Protein AF-A0A5J4TYX1-F1 (afdb_monomer_lite)

pLDDT: mean 80.51, std 15.2, range [38.38, 96.31]

Radius of gyration: 16.95 Å; chains: 1; bounding box: 30×36×41 Å

Foldseek 3Di:
DQVVVVVVCVVCVPDDDPDWHWPAKDAPPVNPDIGTHTDDDPVDDPVVVVVVCVVVVHDDDCVVVDPPPPD

Structure (mmCIF, N/CA/C/O backbone):
data_AF-A0A5J4TYX1-F1
#
_entry.id   AF-A0A5J4TYX1-F1
#
loop_
_atom_site.group_PDB
_atom_site.id
_atom_site.type_symbol
_atom_site.label_atom_id
_atom_site.label_alt_id
_atom_site.label_comp_id
_atom_site.label_asym_id
_atom_site.label_entity_id
_atom_site.label_seq_id
_atom_site.pdbx_PDB_ins_code
_atom_site.Cartn_x
_atom_site.Cartn_y
_atom_site.Cartn_z
_atom_site.occupancy
_atom_site.B_iso_or_equiv
_atom_site.auth_seq_id
_atom_site.auth_comp_id
_atom_site.auth_asym_id
_atom_site.auth_atom_id
_atom_site.pdbx_PDB_model_num
ATOM 1 N N . MET A 1 1 ? 7.381 -11.347 -7.961 1.00 64.44 1 MET A N 1
ATOM 2 C CA . MET A 1 1 ? 6.650 -10.486 -6.993 1.00 64.44 1 MET A CA 1
ATOM 3 C C . MET A 1 1 ? 5.157 -10.798 -7.002 1.00 64.44 1 MET A C 1
ATOM 5 O O . MET A 1 1 ? 4.628 -11.150 -5.958 1.00 64.44 1 MET A O 1
ATOM 9 N N . GLN A 1 2 ? 4.504 -10.767 -8.169 1.00 67.50 2 GLN A N 1
ATOM 10 C CA . GLN A 1 2 ? 3.096 -11.160 -8.313 1.00 67.50 2 GLN A CA 1
ATOM 11 C C . GLN A 1 2 ? 2.834 -12.622 -7.899 1.00 67.50 2 GLN A C 1
ATOM 13 O O . GLN A 1 2 ? 1.811 -12.909 -7.285 1.00 67.50 2 GLN A O 1
ATOM 18 N N . ASP A 1 3 ? 3.790 -13.523 -8.149 1.00 78.50 3 ASP A N 1
ATOM 19 C CA . ASP A 1 3 ? 3.682 -14.934 -7.749 1.00 78.50 3 ASP A CA 1
ATOM 20 C C . ASP A 1 3 ? 3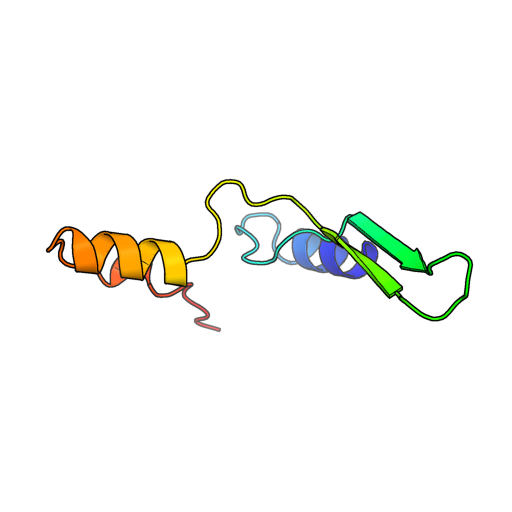.695 -15.120 -6.230 1.00 78.50 3 ASP A C 1
ATOM 22 O O . ASP A 1 3 ? 2.985 -15.967 -5.711 1.00 78.50 3 ASP A O 1
ATOM 26 N N . ILE A 1 4 ? 4.436 -14.281 -5.498 1.00 81.06 4 ILE A N 1
ATOM 27 C CA . ILE A 1 4 ? 4.483 -14.348 -4.032 1.00 81.06 4 ILE A CA 1
ATOM 28 C C . ILE A 1 4 ? 3.119 -13.959 -3.464 1.00 81.06 4 ILE A C 1
ATOM 30 O O . ILE A 1 4 ? 2.566 -14.695 -2.657 1.00 81.06 4 ILE A O 1
ATOM 34 N N . TYR A 1 5 ? 2.542 -12.849 -3.933 1.00 84.50 5 TYR A N 1
ATOM 35 C CA . TYR A 1 5 ? 1.207 -12.430 -3.505 1.00 84.50 5 TYR A CA 1
ATOM 36 C C . TYR A 1 5 ? 0.151 -13.500 -3.816 1.00 84.50 5 TYR A C 1
ATOM 38 O O . TYR A 1 5 ? -0.640 -13.850 -2.945 1.00 84.50 5 TYR A O 1
ATOM 46 N N . LYS A 1 6 ? 0.181 -14.076 -5.028 1.00 85.25 6 LYS A N 1
ATOM 47 C CA . LYS A 1 6 ? -0.716 -15.175 -5.416 1.00 85.25 6 LYS A CA 1
ATOM 48 C C . LYS A 1 6 ? -0.557 -16.388 -4.500 1.00 85.25 6 LYS A C 1
ATOM 50 O O . LYS A 1 6 ? -1.558 -16.893 -4.004 1.00 85.25 6 LYS A O 1
ATOM 55 N N . ASN A 1 7 ? 0.672 -16.805 -4.218 1.00 87.31 7 ASN A N 1
ATOM 56 C CA . ASN A 1 7 ? 0.940 -17.950 -3.351 1.00 87.31 7 ASN A CA 1
ATOM 57 C C . ASN A 1 7 ? 0.427 -17.718 -1.925 1.00 87.31 7 ASN A C 1
ATOM 59 O O . ASN A 1 7 ? -0.194 -18.608 -1.354 1.00 87.31 7 ASN A O 1
ATOM 63 N N . VAL A 1 8 ? 0.628 -16.521 -1.363 1.00 85.38 8 VAL A N 1
ATOM 64 C CA . VAL A 1 8 ? 0.104 -16.192 -0.027 1.00 85.38 8 VAL A CA 1
ATOM 65 C C . VAL A 1 8 ? -1.427 -16.126 -0.058 1.00 85.38 8 VAL A C 1
ATOM 67 O O . VAL A 1 8 ? -2.067 -16.691 0.821 1.00 85.38 8 VAL A O 1
ATOM 70 N N . SER A 1 9 ? -2.036 -15.543 -1.098 1.00 84.56 9 SER A N 1
ATOM 71 C CA . SER A 1 9 ? -3.503 -15.529 -1.236 1.00 84.56 9 SER A CA 1
ATOM 72 C C . SER A 1 9 ? -4.115 -16.924 -1.358 1.00 84.56 9 SER A C 1
ATOM 74 O O . SER A 1 9 ? -5.209 -17.165 -0.865 1.00 84.56 9 SER A O 1
ATOM 76 N N . GLN A 1 10 ? -3.401 -17.862 -1.981 1.00 87.62 10 GLN A N 1
ATOM 77 C CA . GLN A 1 10 ? -3.838 -19.250 -2.113 1.00 87.62 10 GLN A CA 1
ATOM 78 C C . GLN A 1 10 ? -3.626 -20.055 -0.830 1.00 87.62 10 GLN A C 1
ATOM 80 O O . GLN A 1 10 ? -4.417 -20.948 -0.544 1.00 87.62 10 GLN A O 1
ATOM 85 N N . ALA A 1 11 ? -2.574 -19.755 -0.065 1.00 88.06 11 ALA A N 1
ATOM 86 C CA . ALA A 1 11 ? -2.324 -20.380 1.231 1.00 88.06 11 ALA A CA 1
ATOM 87 C C . ALA A 1 11 ? -3.363 -19.967 2.287 1.00 88.06 11 ALA A C 1
ATOM 89 O O . ALA A 1 11 ? -3.650 -20.745 3.195 1.00 88.06 11 ALA A O 1
ATOM 90 N N . TYR A 1 12 ? -3.948 -18.774 2.144 1.00 85.88 12 TYR A N 1
ATOM 91 C CA . TYR A 1 12 ? -4.922 -18.208 3.075 1.00 85.88 12 TYR A CA 1
ATOM 92 C C . TYR A 1 12 ? -6.188 -17.714 2.340 1.00 85.88 12 TYR A C 1
ATOM 94 O O . TYR A 1 12 ? -6.453 -16.513 2.320 1.00 85.88 12 TYR A O 1
ATOM 102 N N . PRO A 1 13 ? -6.980 -18.615 1.723 1.00 81.12 13 PRO A N 1
ATOM 103 C CA . PRO A 1 13 ? -8.071 -18.238 0.816 1.00 81.12 13 PRO A CA 1
ATOM 104 C C . PRO A 1 13 ? -9.245 -17.531 1.511 1.00 81.12 13 PRO A C 1
ATOM 106 O O . PRO A 1 13 ? -9.905 -16.700 0.893 1.00 81.12 13 PRO A O 1
ATOM 109 N N . ASP A 1 14 ? -9.480 -17.832 2.792 1.00 85.25 14 ASP A N 1
ATOM 110 C CA . ASP A 1 14 ? -10.589 -17.282 3.587 1.00 85.25 14 ASP A CA 1
ATOM 111 C C . ASP A 1 14 ? -10.150 -16.159 4.543 1.00 85.25 14 ASP A C 1
ATOM 113 O O . ASP A 1 14 ? -10.956 -15.652 5.326 1.00 85.25 14 ASP A O 1
ATOM 117 N N . GLN A 1 15 ? -8.870 -15.771 4.518 1.00 81.06 15 GLN A N 1
ATOM 118 C CA . GLN A 1 15 ? -8.339 -14.723 5.387 1.00 81.06 15 GLN A CA 1
ATOM 119 C C . GLN A 1 15 ? -8.032 -13.462 4.591 1.00 81.06 15 GLN A C 1
ATOM 121 O O . GLN A 1 15 ? -7.526 -13.494 3.470 1.00 81.06 15 GLN A O 1
ATOM 126 N N . PHE A 1 16 ? -8.305 -12.320 5.212 1.00 77.94 16 PHE A N 1
ATOM 127 C CA . PHE A 1 16 ? -7.887 -11.045 4.663 1.00 77.94 16 PHE A CA 1
ATOM 128 C C . PHE A 1 16 ? -6.357 -10.929 4.726 1.00 77.94 16 PHE A C 1
ATOM 130 O O . PHE A 1 16 ? -5.764 -11.019 5.801 1.00 77.94 16 PHE A O 1
ATOM 137 N N . LEU A 1 17 ? -5.707 -10.702 3.581 1.00 80.25 17 LEU A N 1
ATOM 138 C CA . LEU A 1 17 ? -4.268 -10.456 3.549 1.00 80.25 17 LEU A CA 1
ATOM 139 C C . LEU A 1 17 ? -3.967 -9.009 3.936 1.00 80.25 17 LEU A C 1
ATOM 141 O O . LEU A 1 17 ? -4.276 -8.075 3.202 1.00 80.25 17 LEU A O 1
ATOM 145 N N . HIS A 1 18 ? -3.245 -8.827 5.037 1.00 81.88 18 HIS A N 1
ATOM 146 C CA . HIS A 1 18 ? -2.747 -7.523 5.484 1.00 81.88 18 HIS A CA 1
ATOM 147 C C . HIS A 1 18 ? -1.496 -7.059 4.711 1.00 81.88 18 HIS A C 1
ATOM 149 O O . HIS A 1 18 ? -0.538 -6.555 5.296 1.00 81.88 18 HIS A O 1
ATOM 155 N N . VAL A 1 19 ? -1.474 -7.256 3.390 1.00 83.25 19 VAL A N 1
ATOM 156 C CA . VAL A 1 19 ? -0.345 -6.912 2.516 1.00 83.25 19 VAL A CA 1
ATOM 157 C C . VAL A 1 19 ? -0.860 -6.143 1.307 1.00 83.25 19 VAL A C 1
ATOM 159 O O . VAL A 1 19 ? -1.762 -6.604 0.615 1.00 83.25 19 VAL A O 1
ATOM 162 N N . VAL A 1 20 ? -0.247 -4.991 1.027 1.00 87.00 20 VAL A N 1
ATOM 163 C CA . VAL A 1 20 ? -0.556 -4.191 -0.167 1.00 87.00 20 VAL A CA 1
ATOM 164 C C . VAL A 1 20 ? -0.171 -4.975 -1.415 1.00 87.00 20 VAL A C 1
ATOM 166 O O . VAL A 1 20 ? 0.968 -5.439 -1.528 1.00 87.00 20 VAL A O 1
ATOM 169 N N . GLN A 1 21 ? -1.100 -5.122 -2.359 1.00 88.12 21 GLN A N 1
ATOM 170 C CA . GLN A 1 21 ? -0.853 -5.915 -3.556 1.00 88.12 21 GLN A CA 1
ATOM 171 C C . GLN A 1 21 ? 0.177 -5.227 -4.473 1.00 88.12 21 GLN A C 1
ATOM 173 O O . GLN A 1 21 ? -0.048 -4.100 -4.921 1.00 88.12 21 GLN A O 1
ATOM 178 N N . PRO A 1 22 ? 1.295 -5.888 -4.827 1.00 90.44 22 PRO A N 1
ATOM 179 C CA . PRO A 1 22 ? 2.171 -5.398 -5.880 1.00 90.44 22 PRO A CA 1
ATOM 180 C C . PRO A 1 22 ? 1.578 -5.729 -7.258 1.00 90.44 22 PRO A C 1
ATOM 182 O O . PRO A 1 22 ? 1.196 -6.870 -7.527 1.00 90.44 22 PRO A O 1
ATOM 185 N N . HIS A 1 23 ? 1.567 -4.754 -8.164 1.00 89.00 23 HIS A N 1
ATOM 186 C CA . HIS A 1 23 ? 1.181 -4.949 -9.566 1.00 89.00 23 HIS A CA 1
ATOM 187 C C . HIS A 1 23 ? 2.388 -5.203 -10.474 1.00 89.00 23 HIS A C 1
ATOM 189 O O . HIS A 1 23 ? 2.278 -5.952 -11.441 1.00 89.00 23 HIS A O 1
ATOM 195 N N . GLY A 1 24 ? 3.552 -4.625 -10.164 1.00 89.75 24 GLY A N 1
ATOM 196 C CA . GLY A 1 24 ? 4.753 -4.798 -10.979 1.00 89.75 24 GLY A CA 1
ATOM 197 C C . GLY A 1 24 ? 5.909 -3.902 -10.554 1.00 89.75 24 GLY A C 1
ATOM 198 O O . GLY A 1 24 ? 5.869 -3.270 -9.501 1.00 89.75 24 GLY A O 1
ATOM 199 N N . PHE A 1 25 ? 6.947 -3.848 -11.381 1.00 92.81 25 PHE A N 1
ATOM 200 C CA . PHE A 1 25 ? 8.073 -2.934 -11.220 1.00 92.81 25 PHE A CA 1
ATOM 201 C C . PHE A 1 25 ? 8.603 -2.521 -12.594 1.00 92.81 25 PHE A C 1
ATOM 203 O O . PHE A 1 25 ? 8.401 -3.234 -13.578 1.00 92.81 25 PHE A O 1
ATOM 210 N N . PHE A 1 26 ? 9.277 -1.382 -12.662 1.00 94.50 26 PHE A N 1
ATOM 211 C CA . PHE A 1 26 ? 9.982 -0.928 -13.858 1.00 94.50 26 PHE A CA 1
ATOM 212 C C . PHE A 1 26 ? 11.206 -0.105 -13.463 1.00 94.50 26 PHE A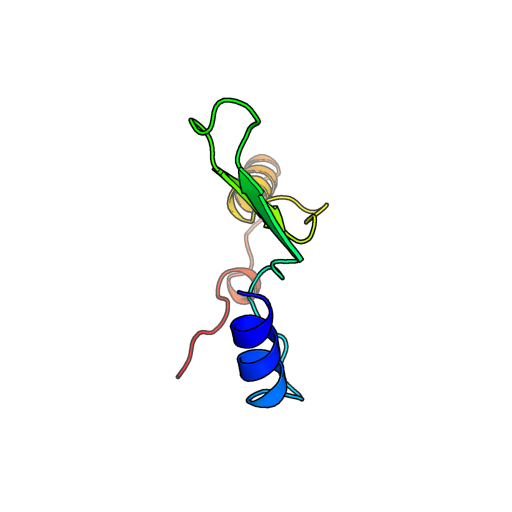 C 1
ATOM 214 O O . PHE A 1 26 ? 11.307 0.380 -12.337 1.00 94.50 26 PHE A O 1
ATOM 221 N N . VAL A 1 27 ? 12.154 0.031 -14.383 1.00 96.31 27 VAL A N 1
ATOM 222 C CA . VAL A 1 27 ? 13.363 0.842 -14.200 1.00 96.31 27 VAL A CA 1
ATOM 223 C C . VAL A 1 27 ? 13.203 2.111 -15.038 1.00 96.31 27 VAL A C 1
ATOM 225 O O . VAL A 1 27 ? 12.558 2.066 -16.084 1.00 96.31 27 VAL A O 1
ATOM 228 N N . SER A 1 28 ? 13.724 3.245 -14.571 1.00 95.00 28 SER A N 1
ATOM 229 C CA . SER A 1 28 ? 13.801 4.459 -15.388 1.00 95.00 28 SER A CA 1
ATOM 230 C C . SER A 1 28 ? 14.634 4.227 -16.644 1.00 95.00 28 SER A C 1
ATOM 232 O O . SER A 1 28 ? 15.525 3.380 -16.664 1.00 95.00 28 SER A O 1
ATOM 234 N N . ASP A 1 29 ? 14.391 5.044 -17.665 1.00 94.19 29 ASP A N 1
ATOM 235 C CA . ASP A 1 29 ? 15.102 4.966 -18.946 1.00 94.19 29 ASP A CA 1
ATOM 236 C C . ASP A 1 29 ? 16.629 5.114 -18.801 1.00 94.19 29 ASP A C 1
ATOM 238 O O . ASP A 1 29 ? 17.388 4.540 -19.576 1.00 94.19 29 ASP A O 1
ATOM 242 N N . ASP A 1 30 ? 17.090 5.851 -17.784 1.00 94.06 30 ASP A N 1
ATOM 243 C CA . ASP A 1 30 ? 18.512 6.025 -17.460 1.00 94.06 30 ASP A CA 1
ATOM 244 C C . ASP A 1 30 ? 19.112 4.870 -16.633 1.00 94.06 30 ASP A C 1
ATOM 246 O O . ASP A 1 30 ? 20.307 4.875 -16.343 1.00 94.06 30 ASP A O 1
ATOM 250 N N . GLY A 1 31 ? 18.305 3.885 -16.230 1.00 92.44 31 GLY A N 1
ATOM 251 C CA . GLY A 1 31 ? 18.732 2.745 -15.417 1.00 92.44 31 GLY A CA 1
ATOM 252 C C . GLY A 1 31 ? 18.981 3.059 -13.937 1.00 92.44 31 GLY A C 1
ATOM 253 O O . GLY A 1 31 ? 19.297 2.152 -13.168 1.00 92.44 31 GLY A O 1
ATOM 254 N N . MET A 1 32 ? 18.848 4.318 -13.510 1.00 94.69 32 MET A N 1
ATOM 255 C CA . MET A 1 32 ? 19.306 4.776 -12.190 1.00 94.69 32 MET A CA 1
ATOM 256 C C . MET A 1 32 ? 18.245 4.658 -11.094 1.00 94.69 32 MET A C 1
ATOM 258 O O . MET A 1 32 ? 18.569 4.745 -9.908 1.00 94.69 32 MET A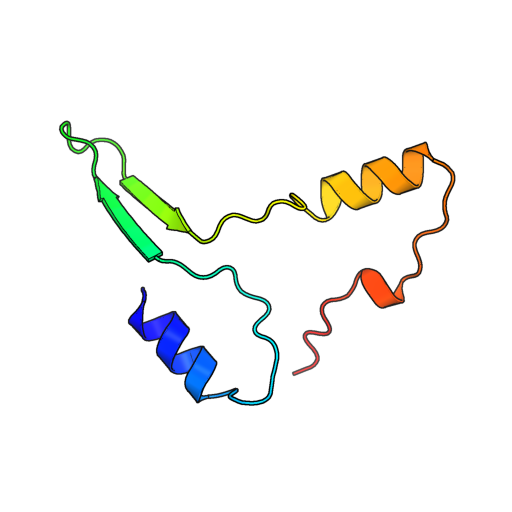 O 1
ATOM 262 N N . LYS A 1 33 ? 16.970 4.482 -11.456 1.00 95.25 33 LYS A N 1
ATOM 263 C CA . LYS A 1 33 ? 15.851 4.370 -10.513 1.00 95.25 33 LYS A CA 1
ATOM 264 C C . LYS A 1 33 ? 15.030 3.133 -10.813 1.00 95.25 33 LYS A C 1
ATOM 266 O O . LYS A 1 33 ? 14.741 2.825 -11.960 1.00 95.25 33 LYS A O 1
ATOM 271 N N . THR A 1 34 ? 14.597 2.457 -9.757 1.00 95.56 34 THR A N 1
ATOM 272 C CA . THR A 1 34 ? 13.642 1.352 -9.844 1.00 95.56 34 THR A CA 1
ATOM 273 C C . THR A 1 34 ? 12.357 1.759 -9.145 1.00 95.56 34 THR A C 1
ATOM 275 O O . THR A 1 34 ? 12.384 2.297 -8.039 1.00 95.56 34 THR A O 1
ATOM 278 N N . PHE A 1 35 ? 11.234 1.498 -9.794 1.00 94.38 35 PHE A N 1
ATOM 279 C CA . PHE A 1 35 ? 9.897 1.804 -9.320 1.00 94.38 35 PHE A CA 1
ATOM 280 C C . PHE A 1 35 ? 9.141 0.511 -9.079 1.00 94.38 35 PHE A C 1
ATOM 282 O O . PHE A 1 35 ? 9.225 -0.419 -9.877 1.00 94.38 35 PHE A O 1
ATOM 289 N N . ILE A 1 36 ? 8.369 0.475 -7.999 1.00 93.25 36 ILE A N 1
ATOM 290 C CA . ILE A 1 36 ? 7.439 -0.612 -7.701 1.00 93.25 36 ILE A CA 1
ATOM 291 C C . ILE A 1 36 ? 6.034 -0.035 -7.817 1.00 93.25 36 ILE A C 1
ATOM 293 O O . ILE A 1 36 ? 5.725 0.994 -7.217 1.00 93.25 36 ILE A O 1
ATOM 297 N N . VAL A 1 37 ? 5.192 -0.697 -8.600 1.00 93.06 37 VAL A N 1
ATOM 298 C CA . VAL A 1 37 ? 3.778 -0.364 -8.751 1.00 93.06 37 VAL A CA 1
ATOM 299 C C . VAL A 1 37 ? 2.997 -1.211 -7.761 1.00 93.06 37 VAL A C 1
ATOM 301 O O . VAL A 1 37 ? 3.094 -2.440 -7.777 1.00 93.06 37 VAL A O 1
ATOM 304 N N . MET A 1 38 ? 2.224 -0.552 -6.907 1.00 91.81 38 MET A N 1
ATOM 305 C CA . MET A 1 38 ? 1.421 -1.175 -5.857 1.00 91.81 38 MET A CA 1
ATOM 306 C C . MET A 1 38 ? -0.012 -0.659 -5.920 1.00 91.81 38 MET A C 1
ATOM 308 O O . MET A 1 38 ? -0.272 0.394 -6.507 1.00 91.81 38 MET A O 1
ATOM 312 N N . GLU A 1 39 ? -0.923 -1.403 -5.308 1.00 90.25 39 GLU A N 1
ATOM 313 C CA . GLU A 1 39 ? -2.291 -0.970 -5.055 1.00 90.25 39 GLU A CA 1
ATOM 314 C C . GLU A 1 39 ? -2.314 0.389 -4.343 1.00 90.25 39 GLU A C 1
ATOM 316 O O . GLU A 1 39 ? -1.524 0.670 -3.435 1.00 90.25 39 GLU A O 1
ATOM 321 N N . PHE A 1 40 ? -3.239 1.249 -4.764 1.00 90.56 40 PHE A N 1
ATOM 322 C CA . PHE A 1 40 ? -3.404 2.567 -4.177 1.00 90.56 40 PHE A CA 1
ATOM 323 C C . PHE A 1 40 ? -4.333 2.532 -2.958 1.00 90.56 40 PHE A C 1
ATOM 325 O O . PHE A 1 40 ? -5.519 2.229 -3.072 1.00 90.56 40 PHE A O 1
ATOM 332 N N . LEU A 1 41 ? -3.809 2.941 -1.801 1.00 88.44 41 LEU A N 1
ATOM 333 C CA . LEU A 1 41 ? -4.568 3.049 -0.555 1.00 88.44 41 LEU A CA 1
ATOM 334 C C . LEU A 1 41 ? -5.100 4.475 -0.357 1.00 88.44 41 LEU A C 1
ATOM 336 O O . LEU A 1 41 ? -4.412 5.338 0.191 1.00 88.44 41 LEU A O 1
ATOM 340 N N . ALA A 1 42 ? -6.351 4.720 -0.756 1.00 88.50 42 ALA A N 1
ATOM 341 C CA . ALA A 1 42 ? -6.984 6.040 -0.639 1.00 88.50 42 ALA A CA 1
A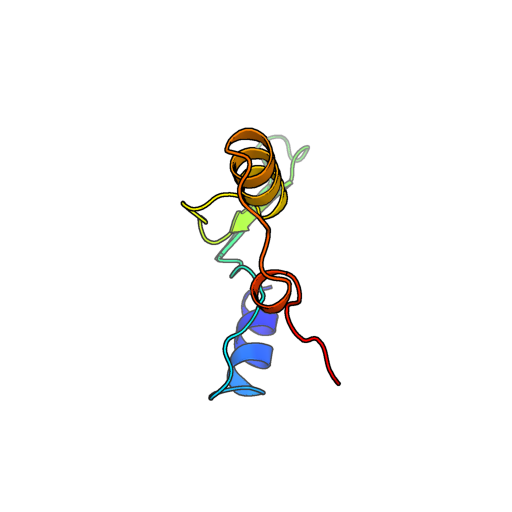TOM 342 C C . ALA A 1 42 ? -7.065 6.563 0.811 1.00 88.50 42 ALA A C 1
ATOM 344 O O . ALA A 1 42 ? -7.023 7.771 1.033 1.00 88.50 42 ALA A O 1
ATOM 345 N N . GLY A 1 43 ? -7.139 5.660 1.796 1.00 84.06 43 GLY A N 1
ATOM 346 C CA . GLY A 1 43 ? -7.156 5.999 3.225 1.00 84.06 43 GLY A CA 1
ATOM 347 C C . GLY A 1 43 ? -5.805 6.452 3.793 1.00 84.06 43 GLY A C 1
ATOM 348 O O . GLY A 1 43 ? -5.744 6.908 4.933 1.00 84.06 43 GLY A O 1
ATOM 349 N N . GLY A 1 44 ? -4.722 6.357 3.016 1.00 86.88 44 GLY A N 1
ATOM 350 C CA . GLY A 1 44 ? -3.380 6.701 3.469 1.00 86.88 44 GLY A CA 1
ATOM 351 C C . GLY A 1 44 ? -2.814 5.688 4.464 1.00 86.88 44 GLY A C 1
ATOM 352 O O . GLY A 1 44 ? -3.033 4.486 4.340 1.00 86.88 44 GLY A O 1
ATOM 353 N N . ASP A 1 45 ? -2.035 6.176 5.429 1.00 86.94 45 ASP A N 1
ATOM 354 C CA . ASP A 1 45 ? -1.354 5.341 6.417 1.00 86.94 45 ASP A CA 1
ATOM 355 C C . ASP A 1 45 ? -1.964 5.488 7.817 1.00 86.94 45 ASP A C 1
ATOM 357 O O . ASP A 1 45 ? -2.483 6.543 8.195 1.00 86.94 45 ASP A O 1
ATOM 361 N N . LEU A 1 46 ? -1.858 4.418 8.611 1.00 84.88 46 LEU A N 1
ATOM 362 C CA . LEU A 1 46 ? -2.394 4.370 9.971 1.00 84.88 46 LEU A CA 1
ATOM 363 C C . LEU A 1 46 ? -1.825 5.493 10.850 1.00 84.88 46 LEU A C 1
ATOM 365 O O . LEU A 1 46 ? -2.539 6.040 11.682 1.00 84.88 46 LEU A O 1
ATOM 369 N N . ARG A 1 47 ? -0.567 5.900 10.648 1.00 84.38 47 ARG A N 1
ATOM 370 C CA . ARG A 1 47 ? 0.048 6.978 11.432 1.00 84.38 47 ARG A CA 1
ATOM 371 C C . ARG A 1 47 ? -0.657 8.312 11.198 1.00 84.38 47 ARG A C 1
ATOM 373 O O . ARG A 1 47 ? -0.914 9.033 12.161 1.00 84.38 47 ARG A O 1
ATOM 380 N N . LYS A 1 48 ? -0.993 8.649 9.952 1.00 86.69 48 LYS A N 1
ATOM 381 C CA . LYS A 1 48 ? -1.793 9.842 9.636 1.00 86.69 48 LYS A CA 1
ATOM 382 C C . LYS A 1 48 ? -3.170 9.774 10.279 1.00 86.69 48 LYS A C 1
ATOM 384 O O . LYS A 1 48 ? -3.592 10.764 10.869 1.00 86.69 48 LYS A O 1
ATOM 389 N N . TYR A 1 49 ? -3.826 8.619 10.211 1.00 84.69 49 TYR A N 1
ATOM 390 C CA . TYR A 1 49 ? -5.124 8.422 10.850 1.00 84.69 49 TYR A CA 1
ATOM 391 C C . TYR A 1 49 ? -5.050 8.610 12.375 1.00 84.69 49 TYR A C 1
ATOM 393 O O . TYR A 1 49 ? -5.815 9.392 12.932 1.00 84.69 49 TYR A O 1
ATOM 401 N N . LEU A 1 50 ? -4.071 7.994 13.044 1.00 84.44 50 LEU A N 1
ATOM 402 C CA . LEU A 1 50 ? -3.864 8.135 14.490 1.00 84.44 50 LEU A CA 1
ATOM 403 C C . LEU A 1 50 ? -3.576 9.586 14.887 1.00 84.44 50 LEU A C 1
ATOM 405 O O . LEU A 1 50 ? -4.154 10.088 15.845 1.00 84.44 50 LEU A O 1
ATOM 409 N N . ASN A 1 51 ? -2.727 10.287 14.133 1.00 87.44 51 ASN A N 1
ATOM 410 C CA . ASN A 1 51 ? -2.456 11.703 14.379 1.00 87.44 51 ASN A CA 1
ATOM 411 C C . ASN A 1 51 ? -3.714 12.564 14.211 1.00 87.44 51 ASN A C 1
ATOM 413 O O . ASN A 1 51 ? -3.932 13.489 14.988 1.00 87.44 51 ASN A O 1
ATOM 417 N N . TRP A 1 52 ? -4.544 12.266 13.208 1.00 86.88 52 TRP A N 1
ATOM 418 C CA . TRP A 1 52 ? -5.821 12.945 13.025 1.00 86.88 52 TRP A CA 1
ATOM 419 C C . TRP A 1 52 ? -6.742 12.715 14.230 1.00 86.88 52 TRP A C 1
ATOM 421 O O . TRP A 1 52 ? -7.221 13.695 14.794 1.00 86.88 52 TRP A O 1
ATOM 431 N N . MET A 1 53 ? -6.900 11.471 14.695 1.00 85.19 53 MET A N 1
ATOM 432 C CA . MET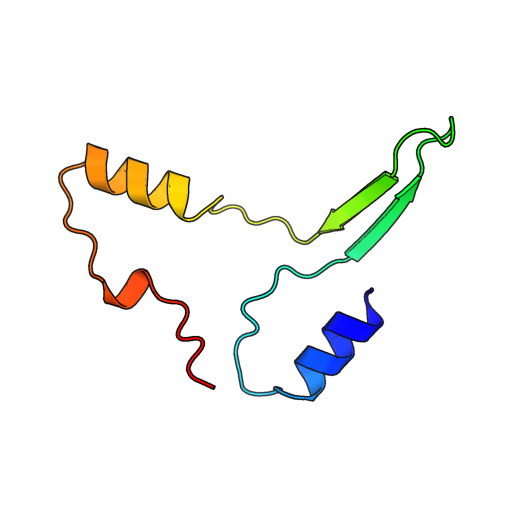 A 1 53 ? -7.721 11.149 15.873 1.00 85.19 53 MET A CA 1
ATOM 433 C C . MET A 1 53 ? -7.224 11.845 17.144 1.00 85.19 53 MET A C 1
ATOM 435 O O . MET A 1 53 ? -8.016 12.433 17.880 1.00 85.19 53 MET A O 1
ATOM 439 N N . LEU A 1 54 ? -5.906 11.829 17.381 1.00 84.88 54 LEU A N 1
ATOM 440 C CA . LEU A 1 54 ? -5.287 12.521 18.514 1.00 84.88 54 LEU A CA 1
ATOM 441 C C . LEU A 1 54 ? -5.586 14.024 18.480 1.00 84.88 54 LEU A C 1
ATOM 443 O O . LEU A 1 54 ? -5.928 14.603 19.509 1.00 84.88 54 LEU A O 1
ATOM 447 N N . ASN A 1 55 ? -5.521 14.645 17.300 1.00 88.81 55 ASN A N 1
ATOM 448 C CA . ASN A 1 55 ? -5.844 16.062 17.129 1.00 88.81 55 ASN A CA 1
ATOM 449 C C . ASN A 1 55 ? -7.337 16.370 17.326 1.00 88.81 55 ASN A C 1
ATOM 451 O O . ASN A 1 55 ? -7.670 17.484 17.720 1.00 88.81 55 ASN A O 1
ATOM 455 N N . GLN A 1 56 ? -8.230 15.410 17.071 1.00 88.38 56 GLN A N 1
ATOM 456 C CA . GLN A 1 56 ? -9.667 15.546 17.347 1.00 88.38 56 GLN A CA 1
ATOM 457 C C . GLN A 1 56 ? -10.022 15.294 18.826 1.00 88.38 56 GLN A C 1
ATOM 459 O O . GLN A 1 56 ? -11.177 15.450 19.215 1.00 88.38 56 GLN A O 1
ATOM 464 N N . GLY A 1 57 ? -9.053 14.916 19.670 1.00 83.69 57 GLY A N 1
ATOM 465 C CA . GLY A 1 57 ? -9.306 14.555 21.068 1.00 83.69 57 GLY A CA 1
ATOM 466 C C . GLY A 1 57 ? -10.051 13.225 21.228 1.00 83.69 57 GLY A C 1
ATOM 467 O O . GLY A 1 57 ? -10.589 12.943 22.301 1.00 83.69 57 GLY A O 1
ATOM 468 N N . GLU A 1 58 ? -10.091 12.403 20.177 1.00 78.69 58 GLU A N 1
ATOM 469 C CA . GLU A 1 58 ? -10.738 11.097 20.200 1.00 78.69 58 GLU A CA 1
ATOM 470 C C . GLU A 1 58 ? -9.831 10.043 20.846 1.00 78.69 58 GLU A C 1
ATOM 472 O O . GLU A 1 58 ? -8.610 10.022 20.665 1.00 78.69 58 GLU A O 1
ATOM 477 N N . LYS A 1 59 ? -10.433 9.124 21.607 1.00 73.12 59 LYS A N 1
ATOM 478 C CA . LYS A 1 59 ? -9.714 7.969 22.152 1.00 73.12 59 LYS A CA 1
ATOM 479 C C . LYS A 1 59 ? -9.585 6.901 21.074 1.00 73.12 59 LYS A C 1
ATOM 481 O O . LYS A 1 59 ? -10.586 6.420 20.550 1.00 73.12 59 LYS A O 1
ATOM 486 N N . ILE A 1 60 ? -8.354 6.480 20.805 1.00 68.75 60 ILE A N 1
ATOM 487 C CA . ILE A 1 60 ? -8.079 5.337 19.933 1.00 68.75 60 ILE A CA 1
ATOM 488 C C . ILE A 1 60 ? -8.555 4.068 20.651 1.00 68.75 60 ILE A C 1
ATOM 490 O O . ILE A 1 60 ? -8.036 3.714 21.712 1.00 68.75 60 ILE A O 1
ATOM 494 N N . ASN A 1 61 ? -9.548 3.379 20.089 1.00 64.44 61 ASN A N 1
ATOM 495 C CA . ASN A 1 61 ? -9.915 2.045 20.551 1.00 64.44 61 ASN A CA 1
ATOM 496 C C . ASN A 1 61 ? -8.842 1.054 20.069 1.00 64.44 61 ASN A C 1
ATOM 498 O O . ASN A 1 61 ? -8.645 0.877 18.867 1.00 64.44 61 ASN A O 1
ATOM 502 N N . ILE A 1 62 ? -8.130 0.432 21.013 1.00 56.44 62 ILE A N 1
ATOM 503 C CA . ILE A 1 62 ? -6.965 -0.440 20.777 1.00 56.44 62 ILE A CA 1
ATOM 504 C C . ILE A 1 62 ? -7.292 -1.619 19.843 1.00 56.44 62 ILE A C 1
ATOM 506 O O . ILE A 1 62 ? -6.402 -2.086 19.137 1.00 56.44 62 ILE A O 1
ATOM 510 N N . ALA A 1 63 ? -8.564 -2.024 19.744 1.00 54.62 63 ALA A N 1
ATOM 511 C CA . ALA A 1 63 ? -9.021 -3.063 18.818 1.00 54.62 63 ALA A CA 1
ATOM 512 C C . ALA A 1 63 ? -8.769 -2.740 17.328 1.00 54.62 63 ALA A C 1
ATOM 514 O O . ALA A 1 63 ? -8.759 -3.644 16.503 1.00 54.62 63 ALA A O 1
ATOM 515 N N . VAL A 1 64 ? -8.548 -1.469 16.974 1.00 51.19 64 VAL A N 1
ATOM 516 C CA . VAL A 1 64 ? -8.227 -1.040 15.599 1.00 51.19 64 VAL A CA 1
ATOM 517 C C . VAL A 1 64 ? -6.717 -1.085 15.324 1.00 51.19 64 VAL A C 1
ATOM 519 O O . VAL A 1 64 ? -6.289 -1.100 14.174 1.00 51.19 64 VAL A O 1
ATOM 522 N N . CYS A 1 65 ? -5.889 -1.083 16.372 1.00 48.19 65 CYS A N 1
ATOM 523 C CA . CYS A 1 65 ? -4.470 -0.753 16.249 1.00 48.19 65 CYS A CA 1
ATOM 524 C C . CYS A 1 65 ? -3.548 -1.968 16.103 1.00 48.19 65 CYS A C 1
ATOM 526 O O . CYS A 1 65 ? -2.360 -1.796 15.830 1.00 48.19 65 CYS A O 1
ATOM 528 N N . ILE A 1 66 ? -4.071 -3.180 16.267 1.00 45.44 66 ILE A N 1
ATOM 529 C CA . ILE A 1 66 ? -3.290 -4.402 16.123 1.00 45.44 66 ILE A CA 1
ATOM 530 C C . ILE A 1 66 ? -3.923 -5.189 14.983 1.00 45.44 66 ILE A C 1
ATOM 532 O O . ILE A 1 66 ? -4.962 -5.820 15.144 1.00 45.44 66 ILE A O 1
ATOM 536 N N . ILE A 1 67 ? -3.287 -5.121 13.810 1.00 54.12 67 ILE A N 1
ATOM 537 C CA . ILE A 1 67 ? -3.284 -6.266 12.901 1.00 54.12 67 ILE A CA 1
ATOM 538 C C . ILE A 1 67 ? -2.778 -7.413 13.770 1.00 54.12 67 ILE A C 1
ATOM 540 O O . ILE A 1 67 ? -1.607 -7.415 14.151 1.00 54.12 67 ILE A O 1
ATOM 544 N N . ASP A 1 68 ? -3.686 -8.281 14.202 1.00 41.34 68 ASP A N 1
ATOM 545 C CA . ASP A 1 68 ? -3.380 -9.413 15.062 1.00 41.34 68 ASP A CA 1
ATOM 546 C C . ASP A 1 68 ? -2.519 -10.377 14.239 1.00 41.34 68 ASP A C 1
ATOM 548 O O . ASP A 1 68 ? -3.014 -11.205 13.482 1.00 41.34 68 ASP A O 1
ATOM 552 N N . ILE A 1 69 ? -1.197 -10.205 14.311 1.00 44.12 69 ILE A N 1
ATOM 553 C CA . ILE A 1 69 ? -0.228 -11.202 13.855 1.00 44.12 69 ILE A CA 1
ATOM 554 C C . ILE A 1 69 ? -0.039 -12.176 15.021 1.00 44.12 69 ILE A C 1
ATOM 556 O O . ILE A 1 69 ? 1.051 -12.311 15.577 1.00 44.12 69 ILE A O 1
ATOM 560 N N . SER A 1 70 ? -1.129 -12.797 15.462 1.00 38.69 70 SER A N 1
ATOM 561 C CA . SER A 1 70 ? -1.060 -13.978 16.311 1.00 38.69 70 SER A CA 1
ATOM 562 C C . SER A 1 70 ? -0.865 -15.181 15.386 1.00 38.69 70 SER A C 1
ATOM 564 O O . SER A 1 70 ? -1.772 -15.608 14.677 1.00 38.69 70 SER A O 1
ATOM 566 N N . SER A 1 71 ? 0.388 -15.640 15.342 1.00 38.38 71 SER A N 1
ATOM 567 C CA . SER A 1 71 ? 0.839 -16.903 14.744 1.00 38.38 71 SER A CA 1
ATOM 568 C C . SER A 1 71 ? 0.273 -18.121 15.459 1.00 38.38 71 SER A C 1
ATOM 570 O O . SER A 1 71 ? 0.271 -18.066 16.712 1.00 38.38 71 SER A O 1
#

Secondary structure (DSSP, 8-state):
-HHHHHHHHHHSTTS---SPPEEEEEE-TTSS-EEEEE---TT--HHHHHHHHHHTTPPPPGGGT------

Organism: NCBI:txid222440

InterPro domains:
  IPR011009 Protein kinase-like domain superfamily [SSF56112] (15-67)

Sequence (71 aa):
MQDIYKNVSQAYPDQFLHVVQPHGFFVSDDGMKTFIVMEFLAGGDLRKYLNWMLNQGEKINIAV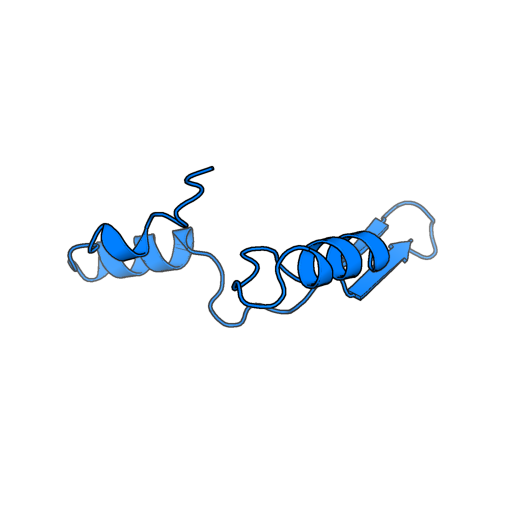CIIDISS